Protein AF-A0AAE0BMX0-F1 (afdb_monomer_lite)

Sequence (148 aa):
MTAVERTGYMDVHKSNLLKEAFDKETKCRDAFAKKMEQENGFASNFKIEEPKTLTPPPVIPAAPKSMSQQERDAKLGVELSKNLWRRCNPGYSIGSATCQSTAKSDFCYDPEELEPVDKTKNRRRDDFTNYVEASSRHNLMMKAGKGV

Structure (mmCIF, N/CA/C/O backbone):
data_AF-A0AAE0BMX0-F1
#
_entry.id   AF-A0AAE0BMX0-F1
#
loop_
_atom_site.group_PDB
_atom_site.id
_atom_site.type_symbol
_atom_site.label_atom_id
_atom_site.label_alt_id
_atom_site.label_comp_id
_atom_site.label_asym_id
_atom_site.label_entity_id
_atom_site.label_seq_id
_atom_site.pdbx_PDB_ins_code
_atom_site.Cartn_x
_atom_site.Cartn_y
_atom_site.Cartn_z
_atom_site.occupancy
_atom_site.B_iso_or_equiv
_atom_site.auth_seq_id
_atom_site.auth_comp_id
_atom_site.auth_asym_id
_atom_site.auth_atom_id
_atom_site.pdbx_PDB_model_num
ATOM 1 N N . MET A 1 1 ? 9.757 9.597 54.190 1.00 38.28 1 MET A N 1
ATO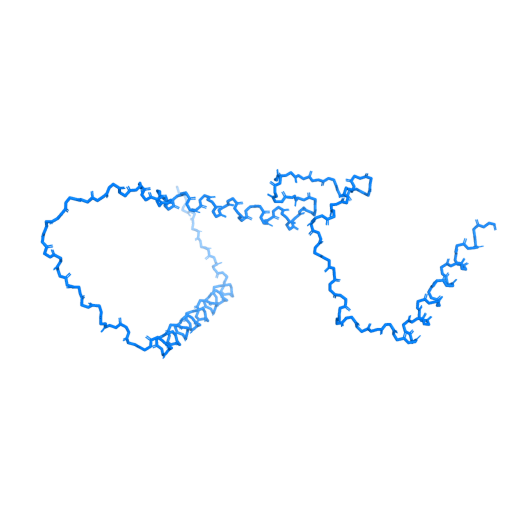M 2 C CA . MET A 1 1 ? 9.053 9.573 52.891 1.00 38.28 1 MET A CA 1
ATOM 3 C C . MET A 1 1 ? 9.666 10.661 52.027 1.00 38.28 1 MET A C 1
ATOM 5 O O . MET A 1 1 ? 9.455 11.828 52.317 1.00 38.28 1 MET A O 1
ATOM 9 N N . THR A 1 2 ? 10.517 10.301 51.070 1.00 40.25 2 THR A N 1
ATOM 10 C CA . THR A 1 2 ? 11.189 11.253 50.174 1.00 40.25 2 THR A CA 1
ATOM 11 C C . THR A 1 2 ? 10.323 11.460 48.933 1.00 40.25 2 THR A C 1
ATOM 13 O O . THR A 1 2 ? 10.010 10.509 48.220 1.00 40.25 2 THR A O 1
ATOM 16 N N . ALA A 1 3 ? 9.867 12.694 48.718 1.00 50.09 3 ALA A N 1
ATOM 17 C CA . ALA A 1 3 ? 9.075 13.062 47.553 1.00 50.09 3 ALA A CA 1
ATOM 18 C C . ALA A 1 3 ? 9.951 12.980 46.294 1.00 50.09 3 ALA A C 1
ATOM 20 O O . ALA A 1 3 ? 10.994 13.623 46.208 1.00 50.09 3 ALA A O 1
ATOM 21 N N . VAL A 1 4 ? 9.539 12.159 45.327 1.00 55.78 4 VAL A N 1
ATOM 22 C CA . VAL A 1 4 ? 10.159 12.100 44.000 1.00 55.78 4 VAL A CA 1
ATOM 23 C C . VAL A 1 4 ? 9.625 13.285 43.201 1.00 55.78 4 VAL A C 1
ATOM 25 O O . VAL A 1 4 ? 8.529 13.222 42.643 1.00 55.78 4 VAL A O 1
ATOM 28 N N . GLU A 1 5 ? 10.380 14.379 43.166 1.00 54.19 5 GLU A N 1
ATOM 29 C CA . GLU A 1 5 ? 10.104 15.505 42.276 1.00 54.19 5 GLU A CA 1
ATOM 30 C C . GLU A 1 5 ? 10.318 15.057 40.824 1.00 54.19 5 GLU A C 1
ATOM 32 O O . GLU A 1 5 ? 11.440 14.912 40.344 1.00 54.19 5 GLU A O 1
ATOM 37 N N . ARG A 1 6 ? 9.220 14.790 40.109 1.00 54.91 6 ARG A N 1
ATOM 38 C CA . ARG A 1 6 ? 9.241 14.557 38.660 1.00 54.91 6 ARG A CA 1
ATOM 39 C C . ARG A 1 6 ? 9.284 15.901 37.939 1.00 54.91 6 ARG A C 1
ATOM 41 O O . ARG A 1 6 ? 8.287 16.339 37.370 1.00 54.91 6 ARG A O 1
ATOM 48 N N . THR A 1 7 ? 10.433 16.561 37.954 1.00 58.44 7 THR A N 1
ATOM 49 C CA . THR A 1 7 ? 10.708 17.686 37.056 1.00 58.44 7 THR A CA 1
ATOM 50 C C . THR A 1 7 ? 10.977 17.139 35.655 1.00 58.44 7 THR A C 1
ATOM 52 O O . THR A 1 7 ? 12.101 16.844 35.258 1.00 58.44 7 THR A O 1
ATOM 55 N N . GLY A 1 8 ? 9.901 16.938 34.892 1.00 57.78 8 GLY A N 1
ATOM 56 C CA . GLY A 1 8 ? 10.001 16.645 33.468 1.00 57.78 8 GLY A CA 1
ATOM 57 C C . GLY A 1 8 ? 10.494 17.887 32.734 1.00 57.78 8 GLY A C 1
ATOM 58 O O . GLY A 1 8 ? 9.725 18.823 32.530 1.00 57.78 8 GLY A O 1
ATOM 59 N N . TYR A 1 9 ? 11.765 17.903 32.331 1.00 57.62 9 TYR A N 1
ATOM 60 C CA . TYR A 1 9 ? 12.258 18.865 31.348 1.00 57.62 9 TYR A CA 1
ATOM 61 C C . TYR A 1 9 ? 11.542 18.588 30.023 1.00 57.62 9 TYR A C 1
ATOM 63 O O . TYR A 1 9 ? 11.918 17.695 29.265 1.00 57.62 9 TYR A O 1
ATOM 71 N N . MET A 1 10 ? 10.456 19.316 29.774 1.00 62.00 10 MET A N 1
ATOM 72 C CA . MET A 1 10 ? 9.781 19.294 28.484 1.00 62.00 10 MET A CA 1
ATOM 73 C C . MET A 1 10 ? 10.732 19.914 27.464 1.00 62.00 10 MET A C 1
ATOM 75 O O . MET A 1 10 ? 11.070 21.093 27.552 1.00 62.00 10 MET A O 1
ATOM 79 N N . ASP A 1 11 ? 11.191 19.092 26.526 1.00 71.75 11 ASP A N 1
ATOM 80 C CA . ASP A 1 11 ? 12.033 19.495 25.406 1.00 71.75 11 ASP A CA 1
ATOM 81 C C . ASP A 1 11 ? 11.344 20.631 24.629 1.00 71.75 11 ASP A C 1
ATOM 83 O O . ASP A 1 11 ? 10.350 20.424 23.924 1.00 71.75 11 ASP A O 1
ATOM 87 N N . VAL A 1 12 ? 11.863 21.848 24.813 1.00 77.19 12 VAL A N 1
ATOM 88 C CA . VAL A 1 12 ? 11.293 23.098 24.292 1.00 77.19 12 VAL A CA 1
ATOM 89 C C . VAL A 1 12 ? 11.237 23.086 22.763 1.00 77.19 12 VAL A C 1
ATOM 91 O O . VAL A 1 12 ? 10.350 23.690 22.164 1.00 77.19 12 VAL A O 1
ATOM 94 N N . HIS A 1 13 ? 12.140 22.360 22.101 1.00 73.25 13 HIS A N 1
ATOM 95 C CA . HIS A 1 13 ? 12.100 22.237 20.649 1.00 73.25 13 HIS A CA 1
ATOM 96 C C . HIS A 1 13 ? 10.937 21.369 20.182 1.00 73.25 13 HIS A C 1
ATOM 98 O O . HIS A 1 13 ? 10.252 21.730 19.225 1.00 73.25 13 HIS A O 1
ATOM 104 N N . LYS A 1 14 ? 10.655 20.266 20.882 1.00 75.56 14 LYS A N 1
ATOM 105 C CA . LYS A 1 14 ? 9.513 19.403 20.553 1.00 75.56 14 LYS A CA 1
ATOM 106 C C . LYS A 1 14 ? 8.182 20.086 20.839 1.00 75.56 14 LYS A C 1
ATOM 108 O O . LYS A 1 14 ? 7.260 19.959 20.037 1.00 75.56 14 LYS A O 1
ATOM 113 N N . SER A 1 15 ? 8.076 20.836 21.937 1.00 81.06 15 SER A N 1
ATOM 114 C CA . SER A 1 15 ? 6.849 21.581 22.243 1.00 81.06 15 SER A CA 1
ATOM 115 C C . SER A 1 15 ? 6.588 22.699 21.229 1.00 81.06 15 SER A C 1
ATOM 117 O O . SER A 1 15 ? 5.452 22.859 20.784 1.00 81.06 15 SER A O 1
ATOM 119 N N . ASN A 1 16 ? 7.630 23.410 20.789 1.00 81.06 16 ASN A N 1
ATOM 120 C CA . ASN A 1 16 ? 7.507 24.443 19.760 1.00 81.06 16 ASN A CA 1
ATOM 121 C C . ASN A 1 16 ? 7.131 23.863 18.390 1.00 81.06 16 ASN A C 1
ATOM 123 O O . ASN A 1 16 ? 6.282 24.435 17.710 1.00 81.06 16 ASN A O 1
ATOM 127 N N . LEU A 1 17 ? 7.692 22.709 18.016 1.00 84.69 17 LEU A N 1
ATOM 128 C CA . LEU A 1 17 ? 7.332 22.015 16.777 1.00 84.69 17 LEU A CA 1
ATOM 129 C C . LEU A 1 17 ? 5.850 21.612 16.767 1.00 84.69 17 LEU A C 1
ATOM 131 O O . LEU A 1 17 ? 5.148 21.838 15.783 1.00 84.69 17 LEU A O 1
ATOM 135 N N . LEU A 1 18 ? 5.366 21.034 17.871 1.00 82.19 18 LEU A N 1
ATOM 136 C CA . LEU A 1 18 ? 3.960 20.647 18.005 1.00 82.19 18 LEU A CA 1
ATOM 137 C C . LEU A 1 18 ? 3.041 21.866 17.941 1.00 82.19 18 LEU A C 1
ATOM 139 O O . LEU A 1 18 ? 2.033 21.838 17.241 1.00 82.19 18 LEU A O 1
ATOM 143 N N . LYS A 1 19 ? 3.412 22.958 18.614 1.00 85.06 19 LYS A N 1
ATOM 144 C CA . LYS A 1 19 ? 2.658 24.211 18.570 1.00 85.06 19 LYS A CA 1
ATOM 145 C C . LYS A 1 19 ? 2.555 24.765 17.147 1.00 85.06 19 LYS A C 1
ATOM 147 O O . LYS A 1 19 ? 1.464 25.106 16.705 1.00 85.06 19 LYS A O 1
ATOM 152 N N . GLU A 1 20 ? 3.660 24.781 16.404 1.00 86.88 20 GLU A N 1
ATOM 153 C CA . GLU A 1 20 ? 3.664 25.232 15.011 1.00 86.88 20 GLU A CA 1
ATOM 154 C C . GLU A 1 20 ? 2.787 24.343 14.111 1.00 86.88 20 GLU A C 1
ATOM 156 O O . GLU A 1 20 ? 2.093 24.848 13.226 1.00 86.88 20 GLU A O 1
ATOM 161 N N . ALA A 1 21 ? 2.782 23.028 14.346 1.00 87.31 21 ALA A N 1
ATOM 162 C CA . ALA A 1 21 ? 1.921 22.098 13.623 1.00 87.31 21 ALA A CA 1
ATOM 163 C C . ALA A 1 21 ? 0.430 22.382 13.882 1.00 87.31 21 ALA A C 1
ATOM 165 O O . ALA A 1 21 ? -0.336 22.497 12.924 1.00 87.31 21 ALA A O 1
ATOM 166 N N . PHE A 1 22 ? 0.036 22.583 15.143 1.00 88.25 22 PHE A N 1
ATOM 167 C CA . PHE A 1 22 ? -1.347 22.911 15.509 1.00 88.25 22 PHE A CA 1
ATOM 168 C C . PHE A 1 22 ? -1.805 24.267 14.957 1.00 88.25 22 PHE A C 1
ATOM 170 O O . PHE A 1 22 ? -2.931 24.398 14.467 1.00 88.25 22 PHE A O 1
ATOM 177 N N . ASP A 1 23 ? -0.927 25.272 14.974 1.00 88.81 23 ASP A N 1
ATOM 178 C CA . ASP A 1 23 ? -1.236 26.597 14.432 1.00 88.81 23 ASP A CA 1
ATOM 179 C C . ASP A 1 23 ? -1.426 26.549 12.905 1.00 88.81 23 ASP A C 1
ATOM 181 O O . ASP A 1 23 ? -2.298 27.232 12.357 1.00 88.81 23 ASP A O 1
ATOM 185 N N . LYS A 1 24 ? -0.639 25.727 12.196 1.00 90.88 24 LYS A N 1
ATOM 186 C CA . LYS A 1 24 ? -0.805 25.496 10.751 1.00 90.88 24 LYS A CA 1
ATOM 187 C C . LYS A 1 24 ? -2.094 24.741 10.442 1.00 90.88 24 LYS A C 1
ATOM 189 O O . LYS A 1 24 ? -2.814 25.134 9.527 1.00 90.88 24 LYS A O 1
ATOM 194 N N . GLU A 1 25 ? -2.400 23.696 11.205 1.00 86.06 25 GLU A N 1
ATOM 195 C CA . GLU A 1 25 ? -3.618 22.902 11.033 1.00 86.06 25 GLU A CA 1
ATOM 196 C C . GLU A 1 25 ? -4.878 23.758 11.214 1.00 86.06 25 GLU A C 1
ATOM 198 O O . GLU A 1 25 ? -5.769 23.737 10.365 1.00 86.06 25 GLU A O 1
ATOM 203 N N . THR A 1 26 ? -4.908 24.587 12.261 1.00 88.00 26 THR A N 1
ATOM 204 C CA . THR A 1 26 ? -6.032 25.493 12.543 1.00 88.00 26 THR A CA 1
ATOM 205 C C . THR A 1 26 ? -6.259 26.469 11.389 1.00 88.00 26 THR A C 1
ATOM 207 O O . THR A 1 26 ? -7.376 26.596 10.893 1.00 88.00 26 THR A O 1
ATOM 210 N N . LYS A 1 27 ? -5.187 27.086 10.873 1.00 87.62 27 LYS A N 1
ATOM 211 C CA . LYS A 1 27 ? -5.271 27.995 9.718 1.00 87.62 27 LYS A CA 1
ATOM 212 C C . LYS A 1 27 ? -5.794 27.300 8.460 1.00 87.62 27 LYS A C 1
ATOM 214 O O . LYS A 1 27 ? -6.608 27.877 7.743 1.00 87.62 27 LYS A O 1
ATOM 219 N N . CYS A 1 28 ? -5.342 26.077 8.184 1.00 82.31 28 CYS A N 1
ATOM 220 C CA . CYS A 1 28 ? -5.815 25.302 7.037 1.00 82.31 28 CYS A CA 1
ATOM 221 C C . CYS A 1 28 ? -7.298 24.932 7.170 1.00 82.31 28 CYS A C 1
ATOM 223 O O . CYS A 1 28 ? -8.044 25.054 6.198 1.00 82.31 28 CYS A O 1
ATOM 225 N N . ARG A 1 29 ? -7.734 24.526 8.367 1.00 83.50 29 ARG A N 1
ATOM 226 C CA . ARG A 1 29 ? -9.134 24.195 8.653 1.00 83.50 29 ARG A CA 1
ATOM 227 C C . ARG A 1 29 ? -10.048 25.402 8.466 1.00 83.50 29 ARG A C 1
ATOM 229 O O . ARG A 1 29 ? -11.070 25.287 7.796 1.00 83.50 29 ARG A O 1
ATOM 236 N N . ASP A 1 30 ? -9.667 26.554 9.001 1.00 85.00 30 ASP A N 1
ATOM 237 C CA . ASP A 1 30 ? -10.489 27.763 8.924 1.00 85.00 30 ASP A CA 1
ATOM 238 C C . ASP A 1 30 ? -10.545 28.304 7.483 1.00 85.00 30 ASP A C 1
ATOM 240 O O . ASP A 1 30 ? -11.596 28.741 7.011 1.00 85.00 30 ASP A O 1
ATOM 244 N N . ALA A 1 31 ? -9.442 28.198 6.731 1.00 85.06 31 ALA A N 1
ATOM 245 C CA . ALA A 1 31 ? -9.422 28.521 5.305 1.00 85.06 31 ALA A CA 1
ATOM 246 C C . ALA A 1 31 ? -10.322 27.584 4.480 1.00 85.06 31 ALA A C 1
ATOM 248 O O . ALA A 1 31 ? -10.973 28.031 3.535 1.00 85.06 31 ALA A O 1
ATOM 249 N N . PHE A 1 32 ? -10.376 26.299 4.836 1.00 82.19 32 PHE A N 1
ATOM 250 C CA . PHE A 1 32 ? -11.266 25.328 4.206 1.00 82.19 32 PHE A CA 1
ATOM 251 C C . PHE A 1 32 ? -12.738 25.609 4.529 1.00 82.19 32 PHE A C 1
ATOM 253 O O . PHE A 1 32 ? -13.558 25.647 3.615 1.00 82.19 32 PHE A O 1
ATOM 260 N N . ALA A 1 33 ? -13.068 25.885 5.794 1.00 79.94 33 ALA A N 1
ATOM 261 C CA . ALA A 1 33 ? -14.423 26.248 6.210 1.00 79.94 33 ALA A CA 1
ATOM 262 C C . ALA A 1 33 ? -14.918 27.502 5.474 1.00 79.94 33 ALA A C 1
ATOM 264 O O . ALA A 1 33 ? -16.003 27.494 4.902 1.00 79.94 33 ALA A O 1
ATOM 265 N N . LYS A 1 34 ? -14.074 28.536 5.373 1.00 82.88 34 LYS A N 1
ATOM 266 C CA . LYS A 1 34 ? -14.403 29.765 4.643 1.00 82.88 34 LYS A CA 1
ATOM 267 C C . LYS A 1 34 ? -14.608 29.535 3.140 1.00 82.88 34 LYS A C 1
ATOM 269 O O . LYS A 1 34 ? -15.477 30.165 2.544 1.00 82.88 34 LYS A O 1
ATOM 274 N N . LYS A 1 35 ? -13.833 28.637 2.520 1.00 80.75 35 LYS A N 1
ATOM 275 C CA . LYS A 1 35 ? -14.049 28.233 1.119 1.00 80.75 35 LYS A CA 1
ATOM 276 C C . LYS A 1 35 ? -15.364 27.478 0.942 1.00 80.75 35 LYS A C 1
ATOM 278 O O . LYS A 1 35 ? -16.108 27.798 0.027 1.00 80.75 35 LYS A O 1
ATOM 283 N N . MET A 1 36 ? -15.680 26.549 1.843 1.00 72.69 36 MET A N 1
ATOM 284 C CA . MET A 1 36 ? -16.949 25.812 1.823 1.00 72.69 36 MET A CA 1
ATOM 285 C C . MET A 1 36 ? -18.157 26.732 2.036 1.00 72.69 36 MET A C 1
ATOM 287 O O . MET A 1 36 ? -19.183 26.537 1.396 1.00 72.69 36 MET A O 1
ATOM 291 N N . GLU A 1 37 ? -18.043 27.752 2.891 1.00 70.75 37 GLU A N 1
ATOM 292 C CA . GLU A 1 37 ? -19.084 28.774 3.078 1.00 70.75 37 GLU A CA 1
ATOM 293 C C . GLU A 1 37 ? -19.257 29.675 1.846 1.00 70.75 37 GLU A C 1
ATOM 295 O O . GLU A 1 37 ? -20.380 30.057 1.520 1.00 70.75 37 GLU A O 1
ATOM 300 N N . GLN A 1 38 ? -18.164 30.001 1.145 1.00 69.94 38 GLN A N 1
ATOM 301 C CA . GLN A 1 38 ? -18.211 30.762 -0.108 1.00 69.94 38 GLN A CA 1
ATOM 302 C C . GLN A 1 38 ? -18.768 29.944 -1.280 1.00 69.94 38 GLN A C 1
ATOM 304 O O . GLN A 1 38 ? -19.484 30.498 -2.111 1.00 69.94 38 GLN A O 1
ATOM 309 N N . GLU A 1 39 ? -18.461 28.647 -1.351 1.00 61.38 39 GLU A N 1
ATOM 310 C CA . GLU A 1 39 ? -18.940 27.755 -2.413 1.00 61.38 39 GLU A CA 1
ATOM 311 C C . GLU A 1 39 ? -20.393 27.295 -2.190 1.00 61.38 39 GLU A C 1
ATOM 313 O O . GLU A 1 39 ? -21.143 27.183 -3.155 1.00 61.38 39 GLU A O 1
ATOM 318 N N . ASN A 1 40 ? -20.837 27.112 -0.938 1.00 59.66 40 ASN A N 1
ATOM 319 C CA . ASN A 1 40 ? -22.202 26.675 -0.595 1.00 59.66 40 ASN A CA 1
ATOM 320 C C . ASN A 1 40 ? -23.117 27.818 -0.129 1.00 59.66 40 ASN A C 1
ATOM 322 O O . ASN A 1 40 ? -23.921 27.620 0.785 1.00 59.66 40 ASN A O 1
ATOM 326 N N . GLY A 1 41 ? -22.984 29.007 -0.728 1.00 50.91 41 GLY A N 1
ATOM 327 C CA . GLY A 1 41 ? -23.711 30.226 -0.362 1.00 50.91 41 GLY A CA 1
ATOM 328 C C . GLY A 1 41 ? -25.102 29.987 0.247 1.00 50.91 41 GLY A C 1
ATOM 329 O O . GLY A 1 41 ? -26.037 29.601 -0.445 1.00 50.91 41 GLY A O 1
ATOM 330 N N . PHE A 1 42 ? -25.219 30.243 1.555 1.00 48.22 42 PHE A N 1
ATOM 331 C CA . PHE A 1 42 ? -26.475 30.427 2.290 1.00 48.22 42 PHE A CA 1
ATOM 332 C C . PHE A 1 42 ? -27.556 29.347 2.060 1.00 48.22 42 PHE A C 1
ATOM 334 O O . PHE A 1 42 ? -28.632 29.619 1.533 1.00 48.22 42 PHE A O 1
ATOM 341 N N . ALA A 1 43 ? -27.343 28.126 2.554 1.00 47.81 43 ALA A N 1
ATOM 342 C CA . ALA A 1 43 ? -28.434 27.162 2.743 1.00 47.81 43 ALA A CA 1
ATOM 343 C C . ALA A 1 43 ? -29.098 27.290 4.132 1.00 47.81 43 ALA A C 1
ATOM 345 O O . ALA A 1 43 ? -29.393 26.292 4.784 1.00 47.81 43 ALA A O 1
ATOM 346 N N . SER A 1 44 ? -29.367 28.511 4.607 1.00 51.59 44 SER A N 1
ATOM 347 C CA . SER A 1 44 ? -30.323 28.732 5.701 1.00 51.59 44 SER A CA 1
ATOM 348 C C . SER A 1 44 ? -31.686 29.087 5.113 1.00 51.59 44 SER A C 1
ATOM 350 O O . SER A 1 44 ? -32.080 30.247 5.084 1.00 51.59 44 SER A O 1
ATOM 352 N N . ASN A 1 45 ? -32.383 28.074 4.598 1.00 46.94 45 ASN A N 1
ATOM 353 C CA . ASN A 1 45 ? -33.810 28.132 4.264 1.00 46.94 45 ASN A CA 1
ATOM 354 C C . ASN A 1 45 ? -34.470 26.747 4.402 1.00 46.94 45 ASN A C 1
ATOM 356 O O . ASN A 1 45 ? -35.325 26.365 3.609 1.00 46.94 45 ASN A O 1
ATOM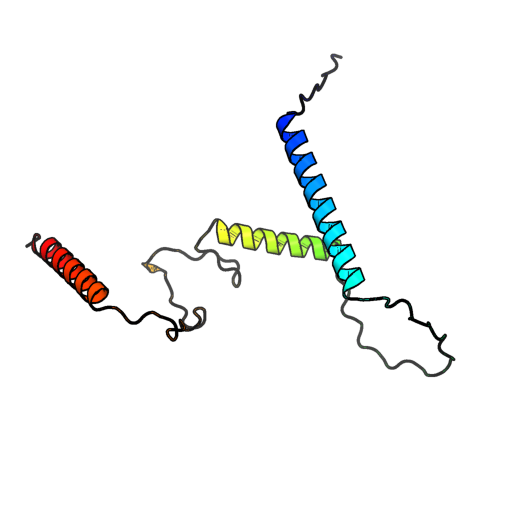 360 N N . PHE A 1 46 ? -34.104 25.982 5.433 1.00 42.03 46 PHE A N 1
ATOM 361 C CA . PHE A 1 46 ? -34.936 24.857 5.858 1.00 42.03 46 PHE A CA 1
ATOM 362 C C . PHE A 1 46 ? -36.071 25.401 6.735 1.00 42.03 46 PHE A C 1
ATOM 364 O O . PHE A 1 46 ? -35.931 25.539 7.949 1.00 42.03 46 PHE A O 1
ATOM 371 N N . LYS A 1 47 ? -37.203 25.751 6.112 1.00 44.94 47 LYS A N 1
ATOM 372 C CA . LYS A 1 47 ? -38.475 25.843 6.837 1.00 44.94 47 LYS A CA 1
ATOM 373 C C . LYS A 1 47 ? -38.894 24.420 7.185 1.00 44.94 47 LYS A C 1
ATOM 375 O O . LYS A 1 47 ? -39.244 23.642 6.303 1.00 44.94 47 LYS A O 1
ATOM 380 N N . ILE A 1 48 ? -38.825 24.083 8.466 1.00 50.56 48 ILE A N 1
ATOM 381 C CA . ILE A 1 48 ? -39.459 22.883 9.005 1.00 50.56 48 ILE A CA 1
ATOM 382 C C . ILE A 1 48 ? -40.962 23.173 9.000 1.00 50.56 48 ILE A C 1
ATOM 384 O O . ILE A 1 48 ? -41.455 23.906 9.853 1.00 50.56 48 ILE A O 1
ATOM 388 N N . GLU A 1 49 ? -41.679 22.674 7.997 1.00 50.78 49 GLU A N 1
ATOM 389 C CA . GLU A 1 49 ? -43.137 22.603 8.066 1.00 50.78 49 GLU A CA 1
ATOM 390 C C . GLU A 1 49 ? -43.515 21.458 9.012 1.00 50.78 49 GLU A C 1
ATOM 392 O O . GLU A 1 49 ? -43.113 20.311 8.810 1.00 50.78 49 GLU A O 1
ATOM 397 N N . GLU A 1 50 ? -44.258 21.777 10.074 1.00 55.19 50 GLU A N 1
ATOM 398 C CA . GLU A 1 50 ? -44.831 20.780 10.979 1.00 55.19 50 GLU A CA 1
ATOM 399 C C . GLU A 1 50 ? -45.784 19.855 10.200 1.00 55.19 50 GLU A C 1
ATOM 401 O O . GLU A 1 50 ? -46.752 20.338 9.598 1.00 55.19 50 GLU A O 1
ATOM 406 N N . PRO A 1 51 ? -45.566 18.527 10.199 1.00 46.78 51 PRO A N 1
ATOM 407 C CA . PRO A 1 51 ? -46.458 17.625 9.494 1.00 46.78 51 PRO A CA 1
ATOM 408 C C . PRO A 1 51 ? -47.786 17.492 10.251 1.00 46.78 51 PRO A C 1
ATOM 410 O O . PRO A 1 51 ? -47.846 16.995 11.379 1.00 46.78 51 PRO A O 1
ATOM 413 N N . LYS A 1 52 ? -48.870 17.911 9.585 1.00 47.44 52 LYS A N 1
ATOM 414 C CA . LYS A 1 52 ? -50.249 17.564 9.951 1.00 47.44 52 LYS A CA 1
ATOM 415 C C . LYS A 1 52 ? -50.419 16.042 9.967 1.00 47.44 52 LYS A C 1
ATOM 417 O O . LYS A 1 52 ? -49.838 15.311 9.171 1.00 47.44 52 LYS A O 1
ATOM 422 N N . THR A 1 53 ? -51.224 15.600 10.916 1.00 49.28 53 THR A N 1
ATOM 423 C CA . THR A 1 53 ? -51.425 14.224 11.360 1.00 49.28 53 THR A CA 1
ATOM 424 C C . THR A 1 53 ? -52.177 13.323 10.366 1.00 49.28 53 THR A C 1
ATOM 426 O O . THR A 1 53 ? -52.915 13.794 9.507 1.00 49.28 53 THR A O 1
ATOM 429 N N . LEU A 1 54 ? -52.051 12.009 10.626 1.00 52.91 54 LEU A N 1
ATOM 430 C CA . LEU A 1 54 ? -52.900 10.871 10.220 1.00 52.91 54 LEU A CA 1
ATOM 431 C C . LEU A 1 54 ? -52.572 10.141 8.904 1.00 52.91 54 LEU A C 1
ATOM 433 O O . LEU A 1 54 ? -53.273 10.260 7.907 1.00 52.91 54 LEU A O 1
ATOM 437 N N . THR A 1 55 ? -51.595 9.234 8.972 1.00 53.78 55 THR A N 1
ATOM 438 C CA . THR A 1 55 ? -51.644 7.900 8.333 1.00 53.78 55 THR A CA 1
ATOM 439 C C . THR A 1 55 ? -50.712 6.949 9.104 1.00 53.78 55 THR A C 1
ATOM 441 O O . THR A 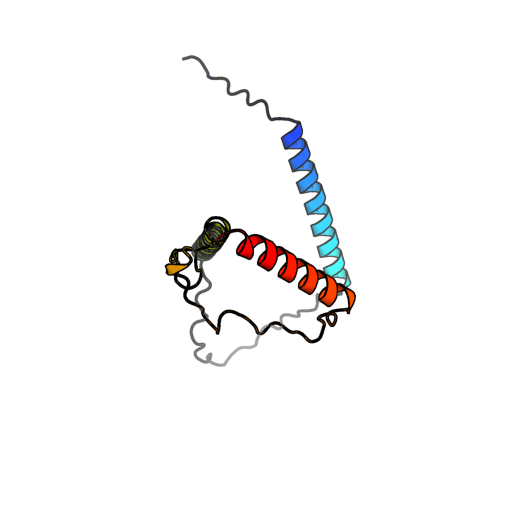1 55 ? -49.650 7.389 9.549 1.00 53.78 55 THR A O 1
ATOM 444 N N . PRO A 1 56 ? -51.090 5.676 9.347 1.00 59.66 56 PRO A N 1
ATOM 445 C CA . PRO A 1 56 ? -50.216 4.736 10.048 1.00 59.66 56 PRO A CA 1
ATOM 446 C C . PRO A 1 56 ? -48.970 4.452 9.191 1.00 59.66 56 PRO A C 1
ATOM 448 O O . PRO A 1 56 ? -49.103 4.269 7.978 1.00 59.66 56 PRO A O 1
ATOM 451 N N . PRO A 1 57 ? -47.761 4.442 9.781 1.00 57.19 57 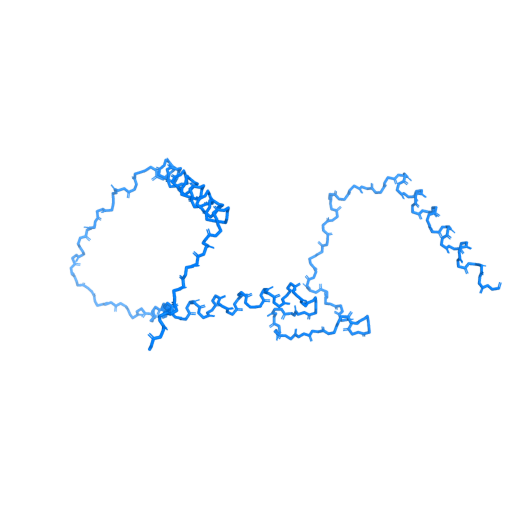PRO A N 1
ATOM 452 C CA . PRO A 1 57 ? -46.531 4.363 9.011 1.00 57.19 57 PRO A CA 1
ATOM 453 C C . PRO A 1 57 ? -46.386 2.986 8.341 1.00 57.19 57 PRO A C 1
ATOM 455 O O . PRO A 1 57 ? -46.681 1.966 8.971 1.00 57.19 57 PRO A O 1
ATOM 458 N N . PRO A 1 58 ? -45.896 2.925 7.090 1.00 53.25 58 PRO A N 1
ATOM 459 C CA . PRO A 1 58 ? -45.436 1.673 6.507 1.00 53.25 58 PRO A CA 1
ATOM 460 C C . PRO A 1 58 ? -44.284 1.124 7.357 1.00 53.25 58 PRO A C 1
ATOM 462 O O . PRO A 1 58 ? -43.455 1.884 7.855 1.00 53.25 58 PRO A O 1
ATOM 465 N N . VAL A 1 59 ? -44.240 -0.197 7.536 1.00 55.66 59 VAL A N 1
ATOM 466 C CA . VAL A 1 59 ? -43.164 -0.894 8.254 1.00 55.66 59 VAL A CA 1
ATOM 467 C C . VAL A 1 59 ? -41.851 -0.648 7.509 1.00 55.66 59 VAL A C 1
ATOM 469 O O . VAL A 1 59 ? -41.545 -1.306 6.518 1.00 55.66 59 VAL A O 1
ATOM 472 N N . ILE A 1 60 ? -41.094 0.347 7.969 1.00 57.56 60 ILE A N 1
ATOM 473 C CA . ILE A 1 60 ? -39.737 0.625 7.509 1.00 57.56 60 ILE A CA 1
ATOM 474 C C . ILE A 1 60 ? -38.884 -0.571 7.965 1.00 57.56 60 ILE A C 1
ATOM 476 O O . ILE A 1 60 ? -38.871 -0.857 9.168 1.00 57.56 60 ILE A O 1
ATOM 480 N N . PRO A 1 61 ? -38.194 -1.299 7.065 1.00 55.16 61 PRO A N 1
ATOM 481 C CA . PRO A 1 61 ? -37.229 -2.305 7.489 1.00 55.16 61 PRO A CA 1
ATOM 482 C C . PRO A 1 61 ? -36.222 -1.615 8.406 1.00 55.16 61 PRO A C 1
ATOM 484 O O . PRO A 1 61 ? -35.695 -0.563 8.046 1.00 55.16 61 PRO A O 1
ATOM 487 N N . ALA A 1 62 ? -36.039 -2.164 9.611 1.00 57.47 62 ALA A N 1
ATOM 488 C CA . ALA A 1 62 ? -35.232 -1.572 10.671 1.00 57.47 62 ALA A CA 1
ATOM 489 C C . ALA A 1 62 ? -33.957 -0.951 10.088 1.00 57.47 62 ALA A C 1
ATOM 491 O O . ALA A 1 62 ? -33.166 -1.647 9.447 1.00 57.47 62 ALA A O 1
ATOM 492 N N . ALA A 1 63 ? -33.802 0.365 10.270 1.00 54.56 63 ALA A N 1
ATOM 493 C CA . ALA A 1 63 ? -32.630 1.092 9.809 1.00 54.56 63 ALA A CA 1
ATOM 494 C C . ALA A 1 63 ? -31.368 0.326 10.242 1.00 54.56 63 ALA A C 1
ATOM 496 O O . ALA A 1 63 ? -31.335 -0.171 11.377 1.00 54.56 63 ALA A O 1
ATOM 497 N N . PRO A 1 64 ? -30.353 0.182 9.365 1.00 61.00 64 PRO A N 1
ATOM 498 C CA . PRO A 1 64 ? -29.137 -0.534 9.717 1.00 61.00 64 PRO A CA 1
ATOM 499 C C . PRO A 1 64 ? -28.613 0.066 11.016 1.00 61.00 64 PRO A C 1
ATOM 501 O O . PRO A 1 64 ? -28.429 1.281 11.101 1.00 61.00 64 PRO A O 1
ATOM 504 N N . LYS A 1 65 ? -28.467 -0.781 12.043 1.00 67.81 65 LYS A N 1
ATOM 505 C CA . LYS A 1 65 ? -28.019 -0.387 13.380 1.00 67.81 65 LYS A CA 1
ATOM 506 C C . LYS A 1 65 ? -26.786 0.493 13.198 1.00 67.81 65 LYS A C 1
ATOM 508 O O . LYS A 1 65 ? -25.747 0.009 12.751 1.00 67.81 65 LYS A O 1
ATOM 513 N N . SER A 1 66 ? -26.923 1.791 13.458 1.00 71.25 66 SER A N 1
ATOM 514 C CA . SER A 1 66 ? -25.797 2.711 13.371 1.00 71.25 66 SER A CA 1
ATOM 515 C C . SER A 1 66 ? -24.753 2.196 14.350 1.00 71.25 66 SER A C 1
ATOM 517 O O . SER A 1 66 ? -25.044 2.120 15.546 1.00 71.25 66 SER A O 1
ATOM 519 N N . MET A 1 67 ? -23.591 1.776 13.843 1.00 72.81 67 MET A N 1
ATOM 520 C CA . MET A 1 67 ? -22.549 1.203 14.690 1.00 72.81 67 MET A CA 1
ATOM 521 C C . MET A 1 67 ? -22.251 2.158 15.846 1.00 72.81 67 MET A C 1
ATOM 523 O O . MET A 1 67 ? -22.087 3.373 15.650 1.00 72.81 67 MET A O 1
ATOM 527 N N . SER A 1 68 ? -22.183 1.605 17.052 1.00 85.06 68 SER A N 1
ATOM 528 C CA . SER A 1 68 ? -21.783 2.349 18.239 1.00 85.06 68 SER A CA 1
ATOM 529 C C . SER A 1 68 ? -20.399 2.975 18.028 1.00 85.06 68 SER A C 1
ATOM 531 O O . SER A 1 68 ? -19.612 2.533 17.186 1.00 85.06 68 SER A O 1
ATOM 533 N N . GLN A 1 69 ? -20.084 4.032 18.780 1.00 83.81 69 GLN A N 1
ATOM 534 C CA . GLN A 1 69 ? -18.761 4.663 18.696 1.00 83.81 69 GLN A CA 1
ATOM 535 C C . GLN A 1 69 ? -17.640 3.640 18.951 1.00 83.81 69 GLN A C 1
ATOM 537 O O . GLN A 1 69 ? -16.663 3.601 18.212 1.00 83.81 69 GLN A O 1
ATOM 542 N N . GLN A 1 70 ? -17.845 2.738 19.913 1.00 86.69 70 GLN A N 1
ATOM 543 C CA . GLN A 1 70 ? -16.906 1.667 20.235 1.00 86.69 70 GLN A CA 1
ATOM 544 C C . GLN A 1 70 ? -16.680 0.698 19.062 1.00 86.69 70 GLN A C 1
ATOM 546 O O . GLN A 1 70 ? -15.548 0.305 18.798 1.00 86.69 70 GLN A O 1
ATOM 551 N N . GLU A 1 71 ? -17.733 0.335 18.326 1.00 85.56 71 GLU A N 1
ATOM 552 C CA . GLU A 1 71 ? -17.622 -0.521 17.135 1.00 85.56 71 GLU A CA 1
ATOM 553 C C . GLU A 1 71 ? -16.906 0.192 15.980 1.00 85.56 71 GLU A C 1
ATOM 555 O O . GLU A 1 71 ? -16.136 -0.433 15.249 1.00 85.56 71 GLU A O 1
ATOM 560 N N . ARG A 1 72 ? -17.117 1.506 15.826 1.00 85.56 72 ARG A N 1
ATOM 561 C CA . ARG A 1 72 ? -16.398 2.323 14.836 1.00 85.56 72 ARG A CA 1
ATOM 562 C C . ARG A 1 72 ? -14.905 2.387 15.139 1.00 85.56 72 ARG A C 1
ATOM 564 O O . ARG A 1 72 ? -14.102 2.140 14.241 1.00 85.56 72 ARG A O 1
ATOM 571 N N . ASP A 1 73 ? -14.546 2.638 16.392 1.00 89.56 73 ASP A N 1
ATOM 572 C CA . ASP A 1 73 ? -13.148 2.722 16.819 1.00 89.56 73 ASP A CA 1
ATOM 573 C C . ASP A 1 73 ? -12.453 1.355 16.730 1.00 89.56 73 ASP A C 1
ATOM 575 O O . ASP A 1 73 ? -11.318 1.258 16.259 1.00 89.56 73 ASP A O 1
ATOM 579 N N . ALA A 1 74 ? -13.157 0.274 17.084 1.00 90.06 74 ALA A N 1
ATOM 580 C CA . ALA A 1 74 ? -12.657 -1.088 16.917 1.00 90.06 74 ALA A CA 1
ATOM 581 C C . ALA A 1 74 ? -12.406 -1.427 15.439 1.00 90.06 74 ALA A C 1
ATOM 583 O O . ALA A 1 74 ? -11.348 -1.960 15.096 1.00 90.06 74 ALA A O 1
ATOM 584 N N . LYS A 1 75 ? -13.339 -1.074 14.545 1.00 87.50 75 LYS A N 1
ATOM 585 C CA . LYS A 1 75 ? -13.175 -1.283 13.101 1.00 87.50 75 LYS A CA 1
ATOM 586 C C . LYS A 1 75 ? -11.983 -0.495 12.552 1.00 87.50 75 LYS A C 1
ATOM 588 O O . LYS A 1 75 ? -11.173 -1.058 11.817 1.00 87.50 75 LYS A O 1
ATOM 593 N N . LEU A 1 76 ? -11.837 0.767 12.957 1.00 89.69 76 LEU A N 1
ATOM 594 C CA . LEU A 1 76 ? -10.705 1.607 12.569 1.00 89.69 76 LEU A CA 1
ATOM 595 C C . LEU A 1 76 ? -9.370 1.017 13.047 1.00 89.69 76 LEU A C 1
ATOM 597 O O . LEU A 1 76 ? -8.413 0.957 12.278 1.00 89.69 76 LEU A O 1
ATOM 601 N N . GLY A 1 77 ? -9.305 0.521 14.286 1.00 90.69 77 GLY A N 1
ATOM 602 C CA . GLY A 1 77 ? -8.114 -0.147 14.816 1.00 90.69 77 GLY A CA 1
ATOM 603 C C . GLY A 1 77 ? -7.731 -1.397 14.015 1.00 90.69 77 GLY A C 1
ATOM 604 O O . GLY A 1 77 ? -6.555 -1.613 13.706 1.00 90.69 77 GLY A O 1
ATOM 605 N N . VAL A 1 78 ? -8.721 -2.189 13.598 1.00 87.94 78 VAL A N 1
ATOM 606 C CA . VAL A 1 78 ? -8.492 -3.359 12.739 1.00 87.94 78 VAL A CA 1
ATOM 607 C C . VAL A 1 78 ? -7.973 -2.935 11.363 1.00 87.94 78 VAL A C 1
ATOM 609 O O . VAL A 1 78 ? -7.006 -3.513 10.873 1.00 87.94 78 VAL A O 1
ATOM 612 N N . GLU A 1 79 ? -8.536 -1.901 10.744 1.00 86.62 79 GLU A N 1
ATOM 613 C CA . GLU A 1 79 ? -8.055 -1.406 9.446 1.00 86.62 79 GLU A CA 1
ATOM 614 C C . GLU A 1 79 ? -6.636 -0.826 9.524 1.00 86.62 79 GLU A C 1
ATOM 616 O O . GLU A 1 79 ? -5.798 -1.112 8.663 1.00 86.62 79 GLU A O 1
ATOM 621 N N . LEU A 1 80 ? -6.321 -0.070 10.576 1.00 89.50 80 LEU A N 1
ATOM 622 C CA . LEU A 1 80 ? -4.975 0.457 10.809 1.00 89.50 80 LEU A CA 1
ATOM 623 C C . LEU A 1 80 ? -3.954 -0.666 11.005 1.00 89.50 80 LEU A C 1
ATOM 625 O O . LEU A 1 80 ? -2.881 -0.630 10.402 1.00 89.50 80 LEU A O 1
ATOM 629 N N . SER A 1 81 ? -4.295 -1.689 11.794 1.00 86.81 81 SER A N 1
ATOM 630 C CA . SER A 1 81 ? -3.400 -2.829 12.011 1.00 86.81 81 SER A CA 1
ATOM 631 C C . SER A 1 81 ? -3.141 -3.610 10.719 1.00 86.81 81 SER A C 1
ATOM 633 O O . SER A 1 81 ? -1.986 -3.899 10.415 1.00 86.81 81 SER A O 1
ATOM 635 N N . LYS A 1 82 ? -4.166 -3.863 9.892 1.00 86.19 82 LYS A N 1
ATOM 636 C CA . LYS A 1 82 ? -4.003 -4.495 8.569 1.00 86.19 82 LYS A CA 1
ATOM 637 C C . LYS A 1 82 ? -3.063 -3.702 7.659 1.00 86.19 82 LYS A C 1
ATOM 639 O O . LYS A 1 82 ? -2.195 -4.280 7.006 1.00 86.19 82 LYS A O 1
ATOM 644 N N . ASN A 1 83 ? -3.202 -2.376 7.635 1.00 84.56 83 ASN A N 1
ATOM 645 C CA . ASN A 1 83 ? -2.330 -1.512 6.837 1.00 84.56 83 ASN A CA 1
ATOM 646 C C . ASN A 1 83 ? -0.885 -1.504 7.350 1.00 84.56 83 ASN A C 1
ATOM 648 O O . ASN A 1 83 ? 0.047 -1.493 6.545 1.00 84.56 83 ASN A O 1
ATOM 652 N N . LEU A 1 84 ? -0.681 -1.546 8.668 1.00 88.50 84 LEU A N 1
ATOM 653 C CA . LEU A 1 84 ? 0.650 -1.674 9.258 1.00 88.50 84 LEU A CA 1
ATOM 654 C C . LEU A 1 84 ? 1.310 -2.992 8.835 1.00 88.50 84 LEU A C 1
ATOM 656 O O . LEU A 1 84 ? 2.433 -2.983 8.329 1.00 88.50 84 LEU A O 1
ATOM 660 N N . TRP A 1 85 ? 0.585 -4.107 8.957 1.00 84.75 85 TRP A N 1
ATOM 661 C CA . TRP A 1 85 ? 1.071 -5.428 8.555 1.00 84.75 85 TRP A CA 1
ATOM 662 C C . TRP A 1 85 ? 1.426 -5.499 7.070 1.00 84.75 85 TRP A C 1
ATOM 664 O O . TRP A 1 85 ? 2.482 -6.029 6.740 1.00 84.75 85 TRP A O 1
ATOM 674 N N . ARG A 1 86 ? 0.636 -4.880 6.184 1.00 82.81 86 ARG A N 1
ATOM 675 C CA . ARG A 1 86 ? 0.962 -4.787 4.749 1.00 82.81 86 ARG A CA 1
ATOM 676 C C . ARG A 1 86 ? 2.276 -4.051 4.474 1.00 82.81 86 ARG A C 1
ATOM 678 O O . ARG A 1 86 ? 2.996 -4.404 3.548 1.00 82.81 86 ARG A O 1
ATOM 685 N N . ARG A 1 87 ? 2.587 -3.002 5.240 1.00 83.38 87 ARG A N 1
ATOM 686 C CA . ARG A 1 87 ? 3.811 -2.206 5.030 1.00 83.38 87 ARG A CA 1
ATOM 687 C C . ARG A 1 87 ? 5.051 -2.884 5.602 1.00 83.38 87 ARG A C 1
ATOM 689 O O . ARG A 1 87 ? 6.132 -2.714 5.049 1.00 83.38 87 ARG A O 1
ATOM 696 N N . CYS A 1 88 ? 4.901 -3.619 6.700 1.00 84.56 88 CYS A N 1
ATOM 697 C CA . CYS A 1 88 ? 6.009 -4.304 7.361 1.00 84.56 88 CYS A CA 1
ATOM 698 C C . CYS A 1 88 ? 6.269 -5.710 6.803 1.00 84.56 88 CYS A C 1
ATOM 700 O O . CYS A 1 88 ? 7.398 -6.185 6.889 1.00 84.56 88 CYS A O 1
ATOM 702 N N . ASN A 1 89 ? 5.256 -6.371 6.236 1.00 81.94 89 ASN A N 1
ATOM 703 C CA . ASN A 1 89 ? 5.375 -7.702 5.656 1.00 81.94 89 ASN A CA 1
ATOM 704 C C . ASN A 1 89 ? 4.913 -7.704 4.185 1.00 81.94 89 ASN A C 1
ATOM 706 O O . ASN A 1 89 ? 3.709 -7.666 3.927 1.00 81.94 89 ASN A O 1
ATOM 710 N N . PRO A 1 90 ? 5.844 -7.813 3.219 1.00 75.31 90 PRO A N 1
ATOM 711 C CA . PRO A 1 90 ? 5.508 -7.832 1.796 1.00 75.31 90 PRO A CA 1
ATOM 712 C C . PRO A 1 90 ? 4.661 -9.041 1.370 1.00 75.31 90 PRO A C 1
ATOM 714 O O . PRO A 1 90 ? 4.047 -8.990 0.312 1.00 75.31 90 PRO A O 1
ATOM 717 N N . GLY A 1 91 ? 4.604 -10.106 2.176 1.00 76.38 91 GLY A N 1
ATOM 718 C CA . GLY A 1 91 ? 3.744 -11.266 1.932 1.00 76.38 91 GLY A CA 1
ATOM 719 C C . GLY A 1 91 ? 2.350 -11.168 2.558 1.00 76.38 91 GLY A C 1
ATOM 720 O O . GLY A 1 91 ? 1.581 -12.119 2.472 1.00 76.38 91 GLY A O 1
ATOM 721 N N . TYR A 1 92 ? 2.004 -10.080 3.250 1.00 81.75 92 TYR A N 1
ATOM 722 C CA . TYR A 1 92 ? 0.709 -9.973 3.926 1.00 81.75 92 TYR A CA 1
ATOM 723 C C . TYR A 1 92 ? -0.421 -9.601 2.956 1.00 81.75 92 TYR A C 1
ATOM 725 O O . TYR A 1 92 ? -0.424 -8.505 2.390 1.00 81.75 92 TYR A O 1
ATOM 733 N N . SER A 1 93 ? -1.422 -10.479 2.825 1.00 80.44 93 SER A N 1
ATOM 734 C CA . SER A 1 93 ? -2.634 -10.218 2.038 1.00 80.44 93 SER A CA 1
ATOM 735 C C . SER A 1 93 ? -3.773 -9.700 2.922 1.00 80.44 93 SER A C 1
ATOM 737 O O . SER A 1 93 ? -4.146 -10.321 3.918 1.00 80.44 93 SER A O 1
ATOM 739 N N . ILE A 1 94 ? -4.369 -8.561 2.545 1.00 76.06 94 ILE A N 1
ATOM 740 C CA . ILE A 1 94 ? -5.491 -7.946 3.283 1.00 76.06 94 ILE A CA 1
ATOM 741 C C . ILE A 1 94 ? -6.763 -8.803 3.188 1.00 76.06 94 ILE A C 1
ATOM 743 O O . ILE A 1 94 ? -7.555 -8.818 4.135 1.00 76.06 94 ILE A O 1
ATOM 747 N N . GLY A 1 95 ? -6.958 -9.502 2.063 1.00 75.94 95 GLY A N 1
ATOM 748 C CA . GLY A 1 95 ? -8.155 -10.301 1.796 1.00 75.94 95 GLY A CA 1
ATOM 749 C C . GLY A 1 95 ? -8.228 -11.562 2.653 1.00 75.94 95 GLY A C 1
ATOM 750 O O . GLY A 1 95 ? -9.255 -11.822 3.274 1.00 75.94 95 GLY A O 1
ATOM 751 N N . SER A 1 96 ? -7.126 -12.312 2.747 1.00 74.62 96 SER A N 1
ATOM 752 C CA . SER A 1 96 ? -7.059 -13.539 3.556 1.00 74.62 96 SER A CA 1
ATOM 753 C C . SER A 1 96 ? -6.590 -13.302 4.993 1.00 74.62 96 SER A C 1
ATOM 755 O O . SER A 1 96 ? -6.709 -14.201 5.822 1.00 74.62 96 SER A O 1
ATOM 757 N N . ALA A 1 97 ? -6.029 -12.123 5.295 1.00 73.25 97 ALA A N 1
ATOM 758 C CA . ALA A 1 97 ? -5.326 -11.825 6.545 1.00 73.25 97 ALA A CA 1
ATOM 759 C C . ALA A 1 97 ? -4.205 -12.832 6.880 1.00 73.25 97 ALA A C 1
ATOM 761 O O . ALA A 1 97 ? -3.811 -12.962 8.041 1.00 73.25 97 ALA A O 1
ATOM 762 N N . THR A 1 98 ? -3.678 -13.533 5.871 1.00 75.25 98 THR A N 1
ATOM 763 C CA . THR A 1 98 ? -2.566 -14.475 6.015 1.00 75.25 98 THR A CA 1
ATOM 764 C C . THR A 1 98 ? -1.274 -13.888 5.459 1.00 75.25 98 THR A C 1
ATOM 766 O O . THR A 1 98 ? -1.267 -13.067 4.540 1.00 75.25 98 THR A O 1
ATOM 769 N N . CYS A 1 99 ? -0.158 -14.319 6.041 1.00 76.19 99 CYS A N 1
ATOM 770 C CA . CYS A 1 99 ? 1.173 -14.052 5.516 1.00 76.19 99 CYS A CA 1
ATOM 771 C C . CYS A 1 99 ? 1.518 -15.145 4.503 1.00 76.19 99 CYS A C 1
ATOM 773 O O . CYS A 1 99 ? 1.647 -16.310 4.875 1.00 76.19 99 CYS A O 1
ATOM 775 N N . GLN A 1 100 ? 1.664 -14.774 3.238 1.00 73.44 100 GLN A N 1
ATOM 776 C CA . GLN A 1 100 ? 2.198 -15.641 2.200 1.00 73.44 100 GLN A CA 1
ATOM 777 C C . GLN A 1 100 ? 3.727 -15.597 2.208 1.00 73.44 100 GLN A C 1
ATOM 779 O O . GLN A 1 100 ? 4.350 -14.596 2.573 1.00 73.44 100 GLN A O 1
ATOM 784 N N . SER A 1 101 ? 4.334 -16.714 1.821 1.00 73.75 101 SER A N 1
ATOM 785 C CA . SER A 1 101 ? 5.772 -16.786 1.596 1.00 73.75 101 SER A CA 1
ATOM 786 C C . SER A 1 101 ? 6.139 -15.912 0.398 1.00 73.75 101 SER A C 1
ATOM 788 O O . SER A 1 101 ? 5.511 -15.987 -0.654 1.00 73.75 101 SER A O 1
ATOM 790 N N . THR A 1 102 ? 7.165 -15.077 0.549 1.00 71.00 102 THR A N 1
ATOM 791 C CA . THR A 1 102 ? 7.727 -14.269 -0.546 1.00 71.00 102 THR A CA 1
ATOM 792 C C . THR A 1 102 ? 8.839 -15.002 -1.295 1.00 71.00 102 THR A C 1
ATOM 794 O O . THR A 1 102 ? 9.492 -14.425 -2.169 1.00 71.00 102 THR A O 1
ATOM 797 N N . ALA A 1 103 ? 9.087 -16.271 -0.954 1.00 75.25 103 ALA A N 1
ATOM 798 C CA . ALA A 1 103 ? 10.046 -17.092 -1.664 1.00 75.25 103 ALA A CA 1
ATOM 799 C C . ALA A 1 103 ? 9.598 -17.284 -3.116 1.00 75.25 103 ALA A C 1
ATOM 801 O O . ALA A 1 103 ? 8.426 -17.510 -3.411 1.00 75.25 103 ALA A O 1
ATOM 802 N N . LYS A 1 104 ? 10.564 -17.256 -4.039 1.00 67.56 104 LYS A N 1
ATOM 803 C CA . LYS A 1 104 ? 10.304 -17.460 -5.470 1.00 67.56 104 LYS A CA 1
ATOM 804 C C . LYS A 1 104 ? 9.646 -18.818 -5.769 1.00 67.56 104 LYS A C 1
ATOM 806 O O . LYS A 1 104 ? 8.992 -18.943 -6.796 1.00 67.56 104 LYS A O 1
ATOM 811 N N . SER A 1 105 ? 9.826 -19.815 -4.899 1.00 76.75 105 SER A N 1
ATOM 812 C CA . SER A 1 105 ? 9.196 -21.137 -5.012 1.00 76.75 105 SER A CA 1
ATOM 813 C C . SER A 1 105 ? 7.687 -21.117 -4.780 1.00 76.75 105 SER A C 1
ATOM 815 O O . SER A 1 105 ? 6.988 -21.946 -5.351 1.00 76.75 105 SER A O 1
ATOM 817 N N . ASP A 1 106 ? 7.199 -20.172 -3.975 1.00 69.31 106 ASP A N 1
ATOM 818 C CA . ASP A 1 106 ? 5.828 -20.169 -3.454 1.00 69.31 106 ASP A CA 1
ATOM 819 C C . ASP A 1 106 ? 4.977 -19.062 -4.099 1.00 69.31 106 ASP A C 1
ATOM 821 O O . ASP A 1 106 ? 3.824 -18.849 -3.727 1.00 69.31 106 ASP A O 1
ATOM 825 N N . PHE A 1 107 ? 5.547 -18.346 -5.074 1.00 69.19 107 PHE A N 1
ATOM 826 C CA . PHE A 1 107 ? 4.860 -17.298 -5.814 1.00 69.19 107 PHE A CA 1
ATOM 827 C C . PHE A 1 107 ? 3.788 -17.908 -6.722 1.00 69.19 107 PHE A C 1
ATOM 829 O O . PHE A 1 107 ? 4.098 -18.510 -7.753 1.00 69.19 107 PHE A O 1
ATOM 836 N N . CYS A 1 108 ? 2.524 -17.720 -6.350 1.00 66.00 108 CYS A N 1
ATOM 837 C CA . CYS A 1 108 ? 1.387 -18.043 -7.199 1.00 66.00 108 CYS A CA 1
ATOM 838 C C . CYS A 1 108 ? 0.964 -16.776 -7.950 1.00 66.00 108 CYS A C 1
ATOM 840 O O . CYS A 1 108 ? 0.623 -15.770 -7.332 1.00 66.00 108 CYS A O 1
ATOM 842 N N . TYR A 1 109 ? 1.034 -16.810 -9.280 1.00 67.44 109 TYR A N 1
ATOM 843 C CA . TYR A 1 109 ? 0.608 -15.693 -10.119 1.00 67.44 109 TYR A CA 1
ATOM 844 C C . TYR A 1 109 ? -0.920 -15.653 -10.179 1.00 67.44 109 TYR A C 1
ATOM 846 O O . TYR A 1 109 ? -1.526 -16.574 -10.726 1.00 67.44 109 TYR A O 1
ATOM 854 N N . ASP A 1 110 ? -1.521 -14.591 -9.642 1.00 70.44 110 ASP A N 1
ATOM 855 C CA . ASP A 1 110 ? -2.947 -14.317 -9.794 1.00 70.44 110 ASP A CA 1
ATOM 856 C C . ASP A 1 110 ? -3.172 -13.342 -10.970 1.00 70.44 110 ASP A C 1
ATOM 858 O O . ASP A 1 110 ? -2.764 -12.177 -10.894 1.00 70.44 110 ASP A O 1
ATOM 862 N N . PRO A 1 111 ? -3.771 -13.798 -12.085 1.00 67.06 111 PRO A N 1
ATOM 863 C CA . PRO A 1 111 ? -4.060 -12.945 -13.231 1.00 67.06 111 PRO A CA 1
ATOM 864 C C . PRO A 1 111 ? -5.178 -11.919 -12.977 1.00 67.06 111 PRO A C 1
ATOM 866 O O . PRO A 1 111 ? -5.313 -11.006 -13.789 1.00 67.06 111 PRO A O 1
ATOM 869 N N . GLU A 1 112 ? -5.965 -12.037 -11.899 1.00 69.94 112 GLU A N 1
ATOM 870 C CA . GLU A 1 112 ? -7.069 -11.113 -11.591 1.00 69.94 112 GLU A CA 1
ATOM 871 C C . GLU A 1 112 ? -6.642 -9.909 -10.732 1.00 69.94 112 GLU A C 1
ATOM 873 O O . GLU A 1 112 ? -7.305 -8.872 -10.757 1.00 69.94 112 GLU A O 1
ATOM 878 N N . GLU A 1 113 ? -5.525 -9.998 -9.999 1.00 65.75 113 GLU A N 1
ATOM 879 C CA . GLU A 1 113 ? -5.058 -8.922 -9.104 1.00 65.75 113 GLU A CA 1
ATOM 880 C C . GLU A 1 113 ? -4.343 -7.780 -9.856 1.00 65.75 113 GLU A C 1
ATOM 882 O O . GLU A 1 113 ? -4.244 -6.652 -9.367 1.00 65.75 113 GLU A O 1
ATOM 887 N N . LEU A 1 114 ? -3.849 -8.047 -11.068 1.00 65.38 114 LEU A N 1
ATOM 888 C CA . LEU A 1 114 ? -3.154 -7.061 -11.891 1.00 65.38 114 LEU A CA 1
ATOM 889 C C . LEU A 1 114 ? -4.086 -6.465 -12.942 1.00 65.38 114 LEU A C 1
ATOM 891 O O . LEU A 1 114 ? -4.427 -7.114 -13.931 1.00 65.38 114 LEU A O 1
ATOM 895 N N . GLU A 1 115 ? -4.402 -5.177 -12.790 1.00 70.00 115 GLU A N 1
ATOM 896 C CA . GLU A 1 115 ? -4.993 -4.427 -13.893 1.00 70.00 115 GLU A CA 1
ATOM 897 C C . GLU A 1 115 ? -4.067 -4.486 -15.124 1.00 70.00 115 GLU A C 1
ATOM 899 O O . GLU A 1 115 ? -2.843 -4.318 -14.999 1.00 70.00 115 GLU A O 1
ATOM 904 N N . PRO A 1 116 ? -4.617 -4.728 -16.330 1.00 67.81 116 PRO A N 1
ATOM 905 C CA . PRO A 1 116 ? -3.818 -4.757 -17.538 1.00 67.81 116 PRO A CA 1
ATOM 906 C C . PRO A 1 116 ? -3.121 -3.410 -17.712 1.00 67.81 116 PRO A C 1
ATOM 908 O O . PRO A 1 116 ? -3.765 -2.369 -17.812 1.00 67.81 116 PRO A O 1
ATOM 911 N N . VAL A 1 117 ? -1.787 -3.435 -17.756 1.00 69.19 117 VAL A N 1
ATOM 912 C CA . VAL A 1 117 ? -0.974 -2.224 -17.907 1.00 69.19 117 VAL A CA 1
ATOM 913 C C . VAL A 1 117 ? -1.402 -1.492 -19.179 1.00 69.19 117 VAL A C 1
ATOM 915 O O . VAL A 1 117 ? -1.196 -2.002 -20.284 1.00 69.19 117 VAL A O 1
ATOM 918 N N . ASP A 1 118 ? -1.969 -0.294 -19.026 1.00 69.75 118 ASP A N 1
ATOM 919 C CA . ASP A 1 118 ? -2.339 0.568 -20.144 1.00 69.75 118 ASP A CA 1
ATOM 920 C C . ASP A 1 118 ? -1.071 1.062 -20.858 1.00 69.75 118 ASP A C 1
ATOM 922 O O . ASP A 1 118 ? -0.308 1.892 -20.360 1.00 69.75 118 ASP A O 1
ATOM 926 N N . LYS A 1 119 ? -0.823 0.510 -22.049 1.00 72.56 119 LYS A N 1
ATOM 927 C CA . LYS A 1 119 ? 0.352 0.821 -22.875 1.00 72.56 119 LYS A CA 1
ATOM 928 C C . LYS A 1 119 ? 0.116 1.993 -23.829 1.00 72.56 119 LYS A C 1
ATOM 930 O O . LYS A 1 119 ? 1.025 2.315 -24.591 1.00 72.56 119 LYS A O 1
ATOM 935 N N . THR A 1 120 ? -1.057 2.633 -23.816 1.00 73.00 120 THR A N 1
ATOM 936 C CA . THR A 1 120 ? -1.412 3.701 -24.772 1.00 73.00 120 THR A CA 1
ATOM 937 C C . THR A 1 120 ? -0.489 4.916 -24.686 1.00 73.00 120 THR A C 1
ATOM 939 O O . THR A 1 120 ? -0.188 5.532 -25.707 1.00 73.00 120 THR A O 1
ATOM 942 N N . LYS A 1 121 ? 0.008 5.237 -23.485 1.00 63.41 121 LYS A N 1
ATOM 943 C CA . LYS A 1 121 ? 0.923 6.365 -23.230 1.00 63.41 121 LYS A CA 1
ATOM 944 C C . LYS A 1 121 ? 2.383 5.956 -23.071 1.00 63.41 121 LYS A C 1
ATOM 946 O O . LYS A 1 121 ? 3.227 6.808 -22.794 1.00 63.41 121 LYS A O 1
ATOM 951 N N . ASN A 1 122 ? 2.710 4.677 -23.249 1.00 70.44 122 ASN A N 1
ATOM 952 C CA . ASN A 1 122 ? 4.103 4.264 -23.211 1.00 70.44 122 ASN A CA 1
ATOM 953 C C . ASN A 1 122 ? 4.817 4.876 -24.414 1.00 70.44 122 ASN A C 1
ATOM 955 O O . ASN A 1 122 ? 4.474 4.593 -25.564 1.00 70.44 122 ASN A O 1
ATOM 959 N N . ARG A 1 123 ? 5.826 5.715 -24.146 1.00 66.38 123 ARG A N 1
ATOM 960 C CA . ARG A 1 123 ? 6.747 6.201 -25.176 1.00 66.38 123 ARG A CA 1
ATOM 961 C C . ARG A 1 123 ? 7.251 4.971 -25.935 1.00 66.38 123 ARG A C 1
ATOM 963 O O . ARG A 1 123 ? 7.827 4.069 -25.324 1.00 66.38 123 ARG A O 1
ATOM 970 N N . ARG A 1 124 ? 6.972 4.899 -27.245 1.00 71.50 124 ARG A N 1
ATOM 971 C CA . ARG A 1 124 ? 7.519 3.843 -28.110 1.00 71.50 124 ARG A CA 1
ATOM 972 C C . ARG A 1 124 ? 9.023 3.770 -27.853 1.00 71.50 124 ARG A C 1
ATOM 974 O O . ARG A 1 124 ? 9.658 4.820 -27.742 1.00 71.50 124 ARG A O 1
ATOM 981 N N . ARG A 1 125 ? 9.563 2.554 -27.697 1.00 74.38 125 ARG A N 1
ATOM 982 C CA . ARG A 1 125 ? 11.009 2.369 -27.522 1.00 74.38 125 ARG A CA 1
ATOM 983 C C . ARG A 1 125 ? 11.708 3.103 -28.658 1.00 74.38 125 ARG A C 1
ATOM 985 O O . ARG A 1 125 ? 11.423 2.834 -29.821 1.00 74.38 125 ARG A O 1
ATOM 992 N N . ASP A 1 126 ? 12.548 4.052 -28.280 1.00 78.75 126 ASP A N 1
ATOM 993 C CA . ASP A 1 126 ? 13.352 4.819 -29.217 1.00 78.75 126 ASP A CA 1
ATOM 994 C C . ASP A 1 126 ? 14.482 3.925 -29.743 1.00 78.75 126 ASP A C 1
ATOM 996 O O . ASP A 1 126 ? 14.863 2.951 -29.078 1.00 78.75 126 ASP A O 1
ATOM 1000 N N . ASP A 1 127 ? 15.066 4.263 -30.888 1.00 81.62 127 ASP A N 1
ATOM 1001 C CA . ASP A 1 127 ? 16.182 3.493 -31.454 1.00 81.62 127 ASP A CA 1
ATOM 1002 C C . ASP A 1 127 ? 17.365 3.442 -30.479 1.00 81.62 127 ASP A C 1
ATOM 1004 O O . ASP A 1 127 ? 18.037 2.418 -30.331 1.00 81.62 127 ASP A O 1
ATOM 1008 N N . PHE A 1 128 ? 17.541 4.516 -29.705 1.00 81.06 128 PHE A N 1
ATOM 1009 C CA . PHE A 1 128 ? 18.504 4.573 -2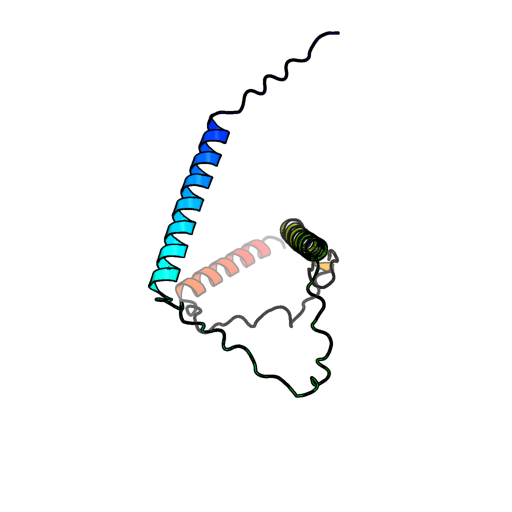8.613 1.00 81.06 128 PHE A CA 1
ATOM 1010 C C . PHE A 1 128 ? 18.217 3.542 -27.510 1.00 81.06 128 PHE A C 1
ATOM 1012 O O . PHE A 1 128 ? 19.129 2.863 -27.039 1.00 81.06 128 PHE A O 1
ATOM 1019 N N . THR A 1 129 ? 16.953 3.379 -27.106 1.00 84.62 129 THR A N 1
ATOM 1020 C CA . THR A 1 129 ? 16.567 2.384 -26.094 1.00 84.62 129 THR A CA 1
ATOM 1021 C C . THR A 1 129 ? 16.841 0.967 -26.597 1.00 84.62 129 THR A C 1
ATOM 1023 O O . THR A 1 129 ? 17.392 0.154 -25.856 1.00 84.62 129 THR A O 1
ATOM 1026 N N . ASN A 1 130 ? 16.537 0.687 -27.867 1.00 87.38 130 ASN A N 1
ATOM 1027 C CA . ASN A 1 130 ? 16.823 -0.610 -28.484 1.00 87.38 130 ASN A CA 1
ATOM 1028 C C . ASN A 1 130 ? 18.330 -0.899 -28.536 1.00 87.38 130 ASN A C 1
ATOM 1030 O O . ASN A 1 130 ? 18.753 -2.010 -28.216 1.00 87.38 130 ASN A O 1
ATOM 1034 N N . TYR A 1 131 ? 19.145 0.102 -28.879 1.00 90.25 131 TYR A N 1
ATOM 1035 C CA . TYR A 1 131 ? 20.601 -0.021 -28.885 1.00 90.25 131 TYR A CA 1
ATOM 1036 C C . TYR A 1 131 ? 21.166 -0.332 -27.491 1.00 90.25 131 TYR A C 1
ATOM 1038 O O . TYR A 1 131 ? 21.959 -1.264 -27.335 1.00 90.25 131 TYR A O 1
ATOM 1046 N N . VAL A 1 132 ? 20.735 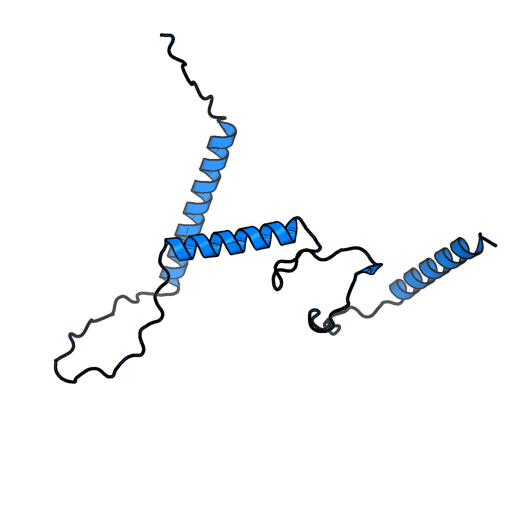0.401 -26.459 1.00 89.12 132 VAL A N 1
ATOM 1047 C CA . VAL A 1 132 ? 21.200 0.189 -25.077 1.00 89.12 132 VAL A CA 1
ATOM 1048 C C . VAL A 1 132 ? 20.791 -1.194 -24.563 1.00 89.12 132 VAL A C 1
ATOM 1050 O O . VAL A 1 132 ? 21.609 -1.899 -23.967 1.00 89.12 132 VAL A O 1
ATOM 1053 N N . GLU A 1 133 ? 19.555 -1.623 -24.834 1.00 88.56 133 GLU A N 1
ATOM 1054 C CA . GLU A 1 133 ? 19.100 -2.974 -24.492 1.00 88.56 133 GLU A CA 1
ATOM 1055 C C . GLU A 1 133 ? 19.925 -4.052 -25.219 1.00 88.56 133 GLU A C 1
ATOM 1057 O O . GLU A 1 133 ? 20.333 -5.032 -24.593 1.00 88.56 133 GLU A O 1
ATOM 1062 N N . ALA A 1 134 ? 20.220 -3.875 -26.511 1.00 88.44 134 ALA A N 1
ATOM 1063 C CA . ALA A 1 134 ? 21.035 -4.812 -27.285 1.00 88.44 134 ALA A CA 1
ATOM 1064 C C . ALA A 1 134 ? 22.481 -4.898 -26.765 1.00 88.44 134 ALA A C 1
ATOM 1066 O O . ALA A 1 134 ? 23.010 -5.998 -26.592 1.00 88.44 134 ALA A O 1
ATOM 1067 N N . SER A 1 135 ? 23.097 -3.758 -26.441 1.00 90.50 135 SER A N 1
ATOM 1068 C CA . SER A 1 135 ? 24.441 -3.697 -25.857 1.00 90.50 135 SER A CA 1
ATOM 1069 C C . SER A 1 135 ? 24.502 -4.404 -24.496 1.00 90.50 135 SER A C 1
ATOM 1071 O O . SER A 1 135 ? 25.403 -5.205 -24.239 1.00 90.50 135 SER A O 1
ATOM 1073 N N . SER A 1 136 ? 23.493 -4.191 -23.646 1.00 87.75 136 SER A N 1
ATOM 1074 C CA . SER A 1 136 ? 23.370 -4.877 -22.356 1.00 87.75 136 SER A CA 1
ATOM 1075 C C . SER A 1 136 ? 23.235 -6.398 -22.517 1.00 87.75 136 SER A C 1
ATOM 1077 O O . SER A 1 136 ? 23.947 -7.158 -21.855 1.00 87.75 136 SER A O 1
ATOM 1079 N N . ARG A 1 137 ? 22.393 -6.860 -23.456 1.00 86.75 137 ARG A N 1
ATOM 1080 C CA . ARG A 1 137 ? 22.241 -8.294 -23.771 1.00 86.75 137 ARG A CA 1
ATOM 1081 C C . ARG A 1 137 ? 23.552 -8.913 -24.254 1.00 86.75 137 ARG A C 1
ATOM 1083 O O . ARG A 1 137 ? 23.918 -9.986 -23.780 1.00 86.75 137 ARG A O 1
ATOM 1090 N N . HIS A 1 138 ? 24.285 -8.224 -25.127 1.00 88.06 138 HIS A N 1
ATOM 1091 C CA . HIS A 1 138 ? 25.599 -8.671 -25.589 1.00 88.06 138 HIS A CA 1
ATOM 1092 C C . HIS A 1 138 ? 26.595 -8.805 -24.427 1.00 88.06 138 HIS A C 1
ATOM 1094 O O . HIS A 1 138 ? 27.260 -9.830 -24.291 1.00 88.06 138 HIS A O 1
ATOM 1100 N N . ASN A 1 139 ? 26.656 -7.818 -23.532 1.00 83.19 139 ASN A N 1
ATOM 1101 C CA . ASN A 1 139 ? 27.549 -7.860 -22.372 1.00 83.19 139 ASN A CA 1
ATOM 1102 C C . ASN A 1 139 ? 27.219 -9.013 -21.415 1.00 83.19 139 ASN A C 1
ATOM 1104 O O . ASN A 1 139 ? 28.128 -9.650 -20.879 1.00 83.19 139 ASN A O 1
ATOM 1108 N N . LEU A 1 140 ? 25.934 -9.318 -21.222 1.00 82.69 140 LEU A N 1
ATOM 1109 C CA . LEU A 1 140 ? 25.501 -10.469 -20.430 1.00 82.69 140 LEU A CA 1
ATOM 1110 C C . LEU A 1 140 ? 25.880 -11.798 -21.093 1.00 82.69 140 LEU A C 1
ATOM 1112 O O . LEU A 1 140 ? 26.374 -12.683 -20.398 1.00 82.69 140 LEU A O 1
ATOM 1116 N N . MET A 1 141 ? 25.729 -11.928 -22.416 1.00 80.00 141 MET A N 1
ATOM 1117 C CA . MET A 1 141 ? 26.171 -13.123 -23.150 1.00 80.00 141 MET A CA 1
ATOM 1118 C C . MET A 1 141 ? 27.689 -13.307 -23.077 1.00 80.00 141 MET A C 1
ATOM 1120 O O . MET A 1 141 ? 28.152 -14.407 -22.797 1.00 80.00 141 MET A O 1
ATOM 1124 N N . MET A 1 142 ? 28.471 -12.236 -23.233 1.00 81.00 142 MET A N 1
ATOM 1125 C CA . MET A 1 142 ? 29.935 -12.295 -23.112 1.00 81.00 142 MET A CA 1
ATOM 1126 C C . MET A 1 142 ? 30.396 -12.615 -21.686 1.00 81.00 142 MET A C 1
ATOM 1128 O O . MET A 1 142 ? 31.430 -13.252 -21.492 1.00 81.00 142 MET A O 1
ATOM 1132 N N . LYS A 1 143 ? 29.633 -12.192 -20.673 1.00 76.75 143 LYS A N 1
ATOM 1133 C CA . LYS A 1 143 ? 29.887 -12.544 -19.272 1.00 76.75 143 LYS A CA 1
ATOM 1134 C C . LYS A 1 143 ? 29.511 -13.999 -18.971 1.00 76.75 143 LYS A C 1
ATOM 1136 O O . LYS A 1 143 ? 30.240 -14.655 -18.237 1.00 76.75 143 LYS A O 1
ATOM 1141 N N . ALA A 1 144 ? 28.418 -14.503 -19.542 1.00 66.69 144 ALA A N 1
ATOM 1142 C CA . ALA A 1 144 ? 27.982 -15.892 -19.391 1.00 66.69 144 ALA A CA 1
ATOM 1143 C C . ALA A 1 144 ? 28.862 -16.883 -20.178 1.00 66.69 144 ALA A C 1
ATOM 1145 O O . ALA A 1 144 ? 29.102 -17.990 -19.713 1.00 66.69 144 ALA A O 1
ATOM 1146 N N . GLY A 1 145 ? 29.400 -16.473 -21.331 1.00 59.31 145 GLY A N 1
ATOM 1147 C CA . GLY A 1 145 ? 30.302 -17.277 -22.163 1.00 59.31 145 GLY A CA 1
ATOM 1148 C C . GLY A 1 145 ? 31.727 -17.435 -21.616 1.00 59.31 145 GLY A C 1
ATOM 1149 O O . GLY A 1 145 ? 32.518 -18.156 -22.207 1.00 59.31 145 GLY A O 1
ATOM 1150 N N . LYS A 1 146 ? 32.069 -16.793 -20.491 1.00 55.62 146 LYS A N 1
ATOM 1151 C CA . LYS A 1 146 ? 33.362 -16.949 -19.791 1.00 55.62 146 LYS A CA 1
ATOM 1152 C C . LYS A 1 146 ? 33.364 -18.075 -18.741 1.00 55.62 146 LYS A C 1
ATOM 1154 O O . LYS A 1 146 ? 34.203 -18.065 -17.844 1.00 55.62 146 LYS A O 1
ATOM 1159 N N . GLY A 1 147 ? 32.414 -19.005 -18.825 1.00 54.84 147 GLY A N 1
ATOM 1160 C CA . GLY A 1 147 ? 32.230 -20.103 -17.871 1.00 54.84 147 GLY A CA 1
ATOM 1161 C C . GLY A 1 147 ? 32.132 -21.496 -18.499 1.00 54.84 147 GLY A C 1
ATOM 1162 O O . GLY A 1 147 ? 31.480 -22.351 -17.905 1.00 54.84 147 GLY A O 1
ATOM 1163 N N . VAL A 1 148 ? 32.734 -21.713 -19.676 1.00 40.91 148 VAL A N 1
ATOM 1164 C CA . VAL A 1 148 ? 32.997 -23.047 -20.251 1.00 40.91 148 VAL A CA 1
ATOM 1165 C C . VAL A 1 148 ? 34.493 -23.188 -20.480 1.00 40.91 148 VAL A C 1
ATOM 1167 O O . VAL A 1 148 ? 35.074 -22.223 -21.028 1.00 40.91 148 VAL A O 1
#

pLDDT: mean 72.24, std 13.88, range [38.28, 90.88]

Secondary structure (DSSP, 8-state):
-----------HHHHHHHHHHHHHHHHHHHHHHHHHHHHTTT------PPPPP--PPP----------HHHHHHHHHHHHHHHHHHHH-TTB-TTT--B---STTS----TTTS-----TTSPPPPHHHHHHHHHHHHHHHHHHTT--

Foldseek 3Di:
DDDDPPPPPDPPVVVVVVVVVVVVVVVVVVVVVVVCCVVVPDPPPPPPDDDDDDDDDDPDDPDDPPDDPVRVVVVVVVVVVLVVCVVVAVQQDSVVRDRFDPDPVRDDDDPVVDDDPPCVPPDDQDPVNVVVVVVVVVVVVVVVVVPD

Radius of gyration: 31.14 Å; chains: 1; bounding box: 86×54×84 Å

Organism: NCBI:txid36881